Protein AF-A0A4Q1A5U3-F1 (afdb_monomer_lite)

pLDDT: mean 82.46, std 16.52, range [49.62, 97.38]

Radius of gyration: 21.08 Å; chains: 1; bounding box: 67×36×32 Å

Structure (mmCIF, N/CA/C/O backbone):
data_AF-A0A4Q1A5U3-F1
#
_entry.id   AF-A0A4Q1A5U3-F1
#
loop_
_atom_site.group_PDB
_atom_site.id
_atom_site.type_symbol
_atom_site.label_atom_id
_atom_site.label_alt_id
_atom_site.label_comp_id
_atom_site.label_asym_id
_atom_site.label_entity_id
_atom_site.label_seq_id
_atom_site.pdbx_PDB_ins_code
_atom_site.Cartn_x
_atom_site.Cartn_y
_atom_site.Cartn_z
_atom_site.occupancy
_atom_site.B_iso_or_equiv
_atom_site.auth_seq_id
_atom_site.auth_comp_id
_atom_site.auth_asym_id
_atom_site.auth_atom_id
_atom_site.pdbx_PDB_model_num
ATOM 1 N N . MET A 1 1 ? -54.284 -23.947 18.001 1.00 49.62 1 MET A N 1
ATOM 2 C CA . MET A 1 1 ? -53.766 -22.575 18.242 1.00 49.62 1 MET A CA 1
ATOM 3 C C . MET A 1 1 ? -52.224 -22.484 18.317 1.00 49.62 1 MET A C 1
ATOM 5 O O . MET A 1 1 ? -51.718 -21.579 18.953 1.00 49.62 1 MET A O 1
ATOM 9 N N . GLN A 1 2 ? -51.447 -23.336 17.628 1.00 55.38 2 GLN A N 1
ATOM 10 C CA . GLN A 1 2 ? -49.975 -23.415 17.809 1.00 55.38 2 GLN A CA 1
ATOM 11 C C . GLN A 1 2 ? -49.141 -22.889 16.614 1.00 55.38 2 GLN A C 1
ATOM 13 O O . GLN A 1 2 ? -47.930 -22.752 16.713 1.00 55.38 2 GLN A O 1
ATOM 18 N N . LYS A 1 3 ? -49.764 -22.558 15.470 1.00 53.16 3 LYS A N 1
ATOM 19 C CA . LYS A 1 3 ? -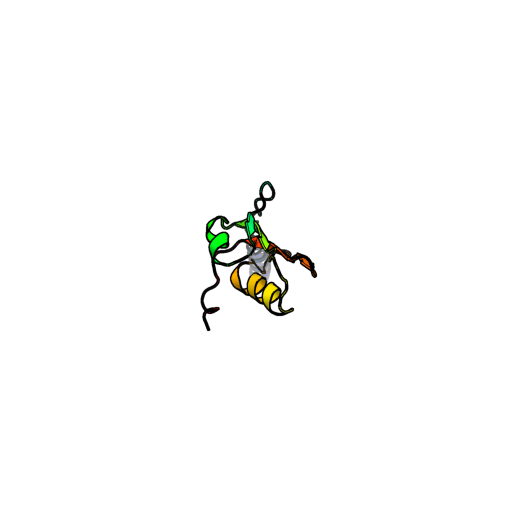49.037 -22.181 14.235 1.00 53.16 3 LYS A CA 1
ATOM 20 C C . LYS A 1 3 ? -48.622 -20.705 14.155 1.00 53.16 3 LYS A C 1
ATOM 22 O O . LYS A 1 3 ? -47.749 -20.366 13.368 1.00 53.16 3 LYS A O 1
ATOM 27 N N . LYS A 1 4 ? -49.229 -19.823 14.960 1.00 52.12 4 LYS A N 1
ATOM 28 C CA . LYS A 1 4 ? -48.939 -18.376 14.923 1.00 52.12 4 LYS A CA 1
ATOM 29 C C . LYS A 1 4 ? -47.682 -17.986 15.712 1.00 52.12 4 LYS A C 1
ATOM 31 O O . LYS A 1 4 ? -47.126 -16.932 15.445 1.00 52.12 4 LYS A O 1
ATOM 36 N N . LEU A 1 5 ? -47.221 -18.846 16.626 1.00 51.75 5 LEU A N 1
ATOM 37 C CA . LEU A 1 5 ? -46.083 -18.562 17.508 1.00 51.75 5 LEU A CA 1
ATOM 38 C C . LEU A 1 5 ? -44.719 -18.759 16.817 1.00 51.75 5 LEU A C 1
ATOM 40 O O . LEU A 1 5 ? -43.747 -18.104 17.170 1.00 51.75 5 LEU A O 1
ATOM 44 N N . PHE A 1 6 ? -44.653 -19.607 15.784 1.00 52.47 6 PHE A N 1
ATOM 45 C CA . PHE A 1 6 ? -43.416 -19.849 15.028 1.00 52.47 6 PHE A CA 1
ATOM 46 C C . PHE A 1 6 ? -43.124 -18.778 13.966 1.00 52.47 6 PHE A C 1
ATOM 48 O O . PHE A 1 6 ? -41.969 -18.564 13.615 1.00 52.47 6 PHE A O 1
ATOM 55 N N . LEU A 1 7 ? -44.150 -18.068 13.486 1.00 51.69 7 LEU A N 1
ATOM 56 C CA . LEU A 1 7 ? -43.997 -17.001 12.488 1.00 51.69 7 LEU A CA 1
ATOM 57 C C . LEU A 1 7 ? -43.446 -15.697 13.084 1.00 51.69 7 LEU A C 1
ATOM 59 O O . LEU A 1 7 ? -42.793 -14.940 12.374 1.00 51.69 7 LEU A O 1
ATOM 63 N N . SER A 1 8 ? -43.653 -15.444 14.379 1.00 52.66 8 SER A N 1
ATOM 64 C CA . SER A 1 8 ? -43.140 -14.240 15.047 1.00 52.66 8 SER A CA 1
ATOM 65 C C . SER A 1 8 ? -41.677 -14.349 15.486 1.00 52.66 8 SER A C 1
ATOM 67 O O . SER A 1 8 ? -41.032 -13.325 15.680 1.00 52.66 8 SER A O 1
ATOM 69 N N . LEU A 1 9 ? -41.134 -15.565 15.636 1.00 53.12 9 LEU A N 1
ATOM 70 C CA . LEU A 1 9 ? -39.772 -15.766 16.149 1.00 53.12 9 LEU A CA 1
ATOM 71 C C . LEU A 1 9 ? -38.692 -15.669 15.055 1.00 53.12 9 LEU A C 1
ATOM 73 O O . LEU A 1 9 ? -37.563 -15.286 15.344 1.00 53.12 9 LEU A O 1
ATOM 77 N N . GLY A 1 10 ? -39.041 -15.947 13.794 1.00 54.56 10 GLY A N 1
ATOM 78 C CA . GLY A 1 10 ? -38.105 -15.847 12.666 1.00 54.56 10 GLY A CA 1
ATOM 79 C C . GLY A 1 10 ? -37.738 -14.409 12.276 1.00 54.56 10 GLY A C 1
ATOM 80 O O . GLY A 1 10 ? -36.638 -14.173 11.787 1.00 54.56 10 GLY A O 1
ATOM 81 N N . LEU A 1 11 ? -38.622 -13.437 12.531 1.00 53.91 11 LEU A N 1
ATOM 82 C CA . LEU A 1 11 ? -38.428 -12.040 12.119 1.00 53.91 11 LEU A CA 1
ATOM 83 C C . LEU A 1 11 ? -37.459 -11.262 13.033 1.00 53.91 11 LEU A C 1
ATOM 85 O O . LEU A 1 11 ? -36.883 -10.263 12.612 1.00 53.91 11 LEU A O 1
ATOM 89 N N . LEU A 1 12 ? -37.253 -11.712 14.277 1.00 54.91 12 LEU A N 1
ATOM 90 C CA . LEU A 1 12 ? -36.340 -11.046 15.215 1.00 54.91 12 LEU A CA 1
ATOM 91 C C . LEU A 1 12 ? -34.858 -11.361 14.944 1.00 54.91 12 LEU A C 1
ATOM 93 O O . LEU A 1 12 ? -33.991 -10.582 15.328 1.00 54.91 12 LEU A O 1
ATOM 97 N N . PHE A 1 13 ? -34.552 -12.478 14.275 1.00 55.84 13 PHE A N 1
ATOM 98 C CA . PHE A 1 13 ? -33.168 -12.928 14.072 1.00 55.84 13 PHE A CA 1
ATOM 99 C C . PHE A 1 13 ? -32.434 -12.195 12.938 1.00 55.84 13 PHE A C 1
ATOM 101 O O . PHE A 1 13 ? -31.207 -12.195 12.897 1.00 55.84 13 PHE A O 1
ATOM 108 N N . THR A 1 14 ? -33.154 -11.532 12.031 1.00 59.09 14 THR A N 1
ATOM 109 C CA . THR A 1 14 ? -32.563 -10.873 10.853 1.00 59.09 14 THR A CA 1
ATOM 110 C C . THR A 1 14 ? -31.914 -9.514 11.134 1.00 59.09 14 THR A C 1
ATOM 112 O O . THR A 1 14 ? -31.188 -9.011 10.284 1.00 59.09 14 THR A O 1
ATOM 115 N N . ILE A 1 15 ? -32.126 -8.912 12.310 1.00 58.28 15 ILE A N 1
ATOM 116 C CA . ILE A 1 15 ? -31.660 -7.540 12.605 1.00 58.28 15 ILE A CA 1
ATOM 117 C C . ILE A 1 15 ? -30.200 -7.512 13.112 1.00 58.28 15 ILE A C 1
ATOM 119 O O . ILE A 1 15 ? -29.549 -6.474 13.079 1.00 58.28 15 ILE A O 1
ATOM 123 N N . LEU A 1 16 ? -29.632 -8.654 13.515 1.00 57.53 16 LEU A N 1
ATOM 124 C CA . LEU A 1 16 ? -28.275 -8.726 14.085 1.00 57.53 16 LEU A CA 1
ATOM 125 C C . LEU A 1 16 ? -27.142 -8.865 13.046 1.00 57.53 16 LEU A C 1
ATOM 127 O O . LEU A 1 16 ? -25.978 -8.925 13.429 1.00 57.53 16 LEU A O 1
ATOM 131 N N . ALA A 1 17 ? -27.443 -8.924 11.745 1.00 61.34 17 ALA A N 1
ATOM 132 C CA . ALA A 1 17 ? -26.469 -9.359 10.736 1.00 61.34 17 ALA A CA 1
ATOM 133 C C . ALA A 1 17 ? -25.593 -8.256 10.097 1.00 61.34 17 ALA A C 1
ATOM 135 O O . ALA A 1 17 ? -24.761 -8.581 9.257 1.00 61.34 17 ALA A O 1
ATOM 136 N N . PHE A 1 18 ? -25.725 -6.975 10.464 1.00 63.19 18 PHE A N 1
ATOM 137 C CA . PHE A 1 18 ? -24.944 -5.892 9.835 1.00 63.19 18 PHE A CA 1
ATOM 138 C C . PHE A 1 18 ? -24.350 -4.900 10.844 1.00 63.19 18 PHE A C 1
ATOM 140 O O . PHE A 1 18 ? -24.595 -3.699 10.775 1.00 63.19 18 PHE A O 1
ATOM 147 N N . THR A 1 19 ? -23.507 -5.369 11.762 1.00 60.88 19 THR A N 1
ATOM 148 C CA . THR A 1 19 ? -22.515 -4.485 12.396 1.00 60.88 19 THR A CA 1
ATOM 149 C C . THR A 1 19 ? -21.210 -4.578 11.612 1.00 60.88 19 THR A C 1
ATOM 151 O O . THR A 1 19 ? -20.243 -5.197 12.050 1.00 60.88 19 THR A O 1
ATOM 154 N N . GLY A 1 20 ? -21.195 -4.006 10.406 1.00 59.91 20 GLY A N 1
ATOM 155 C CA . GLY A 1 20 ? -19.941 -3.740 9.709 1.00 59.91 20 GLY A CA 1
ATOM 156 C C . GLY A 1 20 ? -19.214 -2.632 10.461 1.00 59.91 20 GLY A C 1
ATOM 157 O O . GLY A 1 20 ? -19.611 -1.471 10.368 1.00 59.91 20 GLY A O 1
ATOM 158 N N . CYS A 1 21 ? -18.195 -2.979 11.249 1.00 63.69 21 CYS A N 1
ATOM 159 C CA . CYS A 1 21 ? -17.286 -1.985 11.809 1.00 63.69 21 CYS A CA 1
ATOM 160 C C . CYS A 1 21 ? -16.632 -1.241 10.642 1.00 63.69 21 CYS A C 1
ATOM 162 O O . CYS A 1 21 ? -15.837 -1.813 9.900 1.00 63.69 21 CYS A O 1
ATOM 164 N N . ASN A 1 22 ? -17.009 0.022 10.450 1.00 64.12 22 ASN A N 1
ATOM 165 C CA . ASN A 1 22 ? -16.410 0.878 9.439 1.00 64.12 22 ASN A CA 1
ATOM 166 C C . ASN A 1 22 ? -15.046 1.340 9.962 1.00 64.12 22 ASN A C 1
ATOM 168 O O . ASN A 1 22 ? -14.938 2.354 10.658 1.00 64.12 22 ASN A O 1
ATOM 172 N N . GLU A 1 23 ? -14.012 0.542 9.709 1.00 69.38 23 GLU A N 1
ATOM 173 C CA . GLU A 1 23 ? -12.638 0.947 9.971 1.00 69.38 23 GLU A CA 1
ATOM 174 C C . GLU A 1 23 ? -12.262 2.085 9.024 1.00 69.38 23 GLU A C 1
ATOM 176 O O . GLU A 1 23 ? -11.806 1.876 7.902 1.00 69.38 23 GLU A O 1
ATOM 181 N N . ASN A 1 24 ? -12.456 3.322 9.478 1.00 76.38 24 ASN A N 1
ATOM 182 C CA . ASN A 1 24 ? -12.101 4.479 8.672 1.00 76.38 24 ASN A CA 1
ATOM 183 C C . ASN A 1 24 ? -10.593 4.465 8.376 1.00 76.38 24 ASN A C 1
ATOM 185 O O . ASN A 1 24 ? -9.749 4.391 9.273 1.00 76.38 24 ASN A O 1
ATOM 189 N N . THR A 1 25 ? -10.248 4.541 7.092 1.00 78.94 25 THR A N 1
ATOM 190 C CA . THR A 1 25 ? -8.875 4.818 6.664 1.00 78.94 25 THR A CA 1
ATOM 191 C C . THR A 1 25 ? -8.535 6.252 7.046 1.00 78.94 25 THR A C 1
ATOM 193 O O . THR A 1 25 ? -9.308 7.166 6.758 1.00 78.94 25 THR A O 1
ATOM 196 N N . ASN A 1 26 ? -7.386 6.471 7.681 1.00 80.81 26 ASN A N 1
ATOM 197 C CA . ASN A 1 26 ? -6.915 7.825 7.942 1.00 80.81 26 ASN A CA 1
ATOM 198 C C . ASN A 1 26 ? -6.420 8.448 6.626 1.00 80.81 26 ASN A C 1
ATOM 200 O O . ASN A 1 26 ? -5.342 8.115 6.140 1.00 80.81 26 ASN A O 1
ATOM 204 N N . GLN A 1 27 ? -7.236 9.337 6.057 1.00 83.19 27 GLN A N 1
ATOM 205 C CA . GLN A 1 27 ? -7.001 10.007 4.771 1.00 83.19 27 GLN A CA 1
ATOM 206 C C . GLN A 1 27 ? -6.188 11.309 4.903 1.00 83.19 27 GLN A C 1
ATOM 208 O O . GLN A 1 27 ? -5.835 11.922 3.901 1.00 83.19 27 GLN A O 1
ATOM 213 N N . SER A 1 28 ? -5.886 11.762 6.125 1.00 87.81 28 SER A N 1
ATOM 214 C CA . SER A 1 28 ? -5.208 13.047 6.363 1.00 87.81 28 SER A CA 1
ATOM 215 C C . SER A 1 28 ? -3.702 13.002 6.089 1.00 87.81 28 SER A C 1
ATOM 217 O O . SER A 1 28 ? -3.045 14.044 6.087 1.00 87.81 28 SER A O 1
ATOM 219 N N . LYS A 1 29 ? -3.131 11.803 5.930 1.00 89.19 29 LYS A N 1
ATOM 220 C CA . LYS A 1 29 ? -1.702 11.562 5.703 1.00 89.19 29 LYS A CA 1
ATOM 221 C C . LYS A 1 29 ? -1.520 10.399 4.738 1.00 89.19 29 LYS A C 1
ATOM 223 O O . LYS A 1 29 ? -2.308 9.458 4.751 1.00 89.19 29 LYS A O 1
ATOM 228 N N . ILE A 1 30 ? -0.456 10.466 3.943 1.00 95.38 30 ILE A N 1
ATOM 229 C CA . ILE A 1 30 ? -0.027 9.376 3.070 1.00 95.38 30 ILE A CA 1
ATOM 230 C C . ILE A 1 30 ? 1.420 9.006 3.383 1.00 95.38 30 ILE A C 1
ATOM 232 O O . ILE A 1 30 ? 2.293 9.874 3.444 1.00 95.38 30 ILE A O 1
ATOM 236 N N . CYS A 1 31 ? 1.676 7.719 3.596 1.00 96.56 31 CYS A N 1
ATOM 237 C CA . CYS A 1 31 ? 3.025 7.193 3.738 1.00 96.56 31 CYS A CA 1
ATOM 238 C C . CYS A 1 31 ? 3.587 6.816 2.365 1.00 96.56 31 CYS A C 1
ATOM 240 O O . CYS A 1 31 ? 3.100 5.881 1.739 1.00 96.56 31 CYS A O 1
ATOM 242 N N . ILE A 1 32 ? 4.615 7.517 1.892 1.00 96.94 32 ILE A N 1
ATOM 243 C CA . ILE A 1 32 ? 5.252 7.236 0.596 1.00 96.94 32 ILE A CA 1
ATOM 244 C C . ILE A 1 32 ? 6.531 6.443 0.838 1.00 96.94 32 ILE A C 1
ATOM 246 O O . ILE A 1 32 ? 7.366 6.910 1.608 1.00 96.94 32 ILE A O 1
ATOM 250 N N . TYR A 1 33 ? 6.717 5.296 0.190 1.00 96.25 33 TYR A N 1
ATOM 251 C CA . TYR A 1 33 ? 7.907 4.452 0.354 1.00 96.25 33 TYR A CA 1
ATOM 252 C C . TYR A 1 33 ? 8.322 3.802 -0.969 1.00 96.25 33 TYR A C 1
ATOM 254 O O . TYR A 1 33 ? 7.473 3.464 -1.795 1.00 96.25 33 TYR A O 1
ATOM 262 N N . ALA A 1 34 ? 9.628 3.619 -1.168 1.00 94.75 34 ALA A N 1
ATOM 263 C CA . ALA A 1 34 ? 10.175 3.038 -2.397 1.00 94.75 34 ALA A CA 1
ATOM 264 C C . ALA A 1 34 ? 10.622 1.569 -2.254 1.00 94.75 34 ALA A C 1
ATOM 266 O O . ALA A 1 34 ? 10.835 0.897 -3.263 1.00 94.75 34 ALA A O 1
ATOM 267 N N . ASN A 1 35 ? 10.797 1.073 -1.025 1.00 91.88 35 ASN A N 1
ATOM 268 C CA . ASN A 1 35 ? 11.355 -0.249 -0.710 1.00 91.88 35 ASN A CA 1
ATOM 269 C C . ASN A 1 35 ? 10.925 -0.717 0.700 1.00 91.88 35 ASN A C 1
ATOM 271 O O . ASN A 1 35 ? 10.263 0.026 1.429 1.00 91.88 35 ASN A O 1
ATOM 275 N N . GLU A 1 36 ? 11.293 -1.947 1.079 1.00 89.56 36 GLU A N 1
ATOM 276 C CA . GLU A 1 36 ? 10.921 -2.532 2.378 1.00 89.56 36 GLU A CA 1
ATOM 277 C C . GLU A 1 36 ? 11.529 -1.792 3.582 1.00 89.56 36 GLU A C 1
ATOM 279 O O . GLU A 1 36 ? 10.872 -1.673 4.613 1.00 89.56 36 GLU A O 1
ATOM 284 N N . 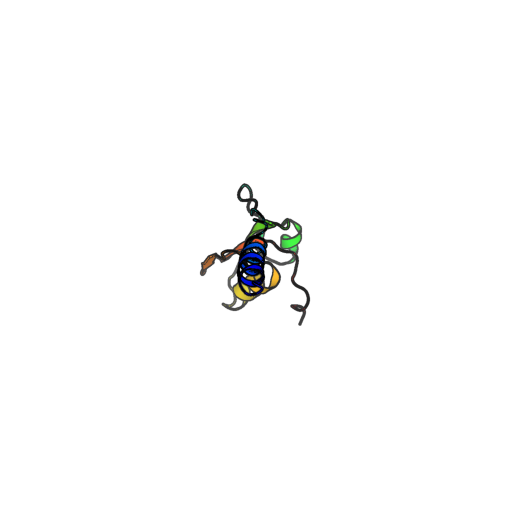GLU A 1 37 ? 12.747 -1.252 3.467 1.00 92.06 37 GLU A N 1
ATOM 285 C CA . GLU A 1 37 ? 13.421 -0.547 4.571 1.00 92.06 37 GLU A CA 1
ATOM 286 C C . GLU A 1 37 ? 12.643 0.711 4.981 1.00 92.06 37 GLU A C 1
ATOM 288 O O . GLU A 1 37 ? 12.439 1.002 6.165 1.00 92.06 37 GLU A O 1
ATOM 293 N N . GLU A 1 38 ? 12.129 1.426 3.982 1.00 95.38 38 GLU A N 1
ATOM 294 C CA . GLU A 1 38 ? 11.321 2.621 4.172 1.00 95.38 38 GLU A CA 1
ATOM 295 C C . GLU A 1 38 ? 9.908 2.338 4.682 1.00 95.38 38 GLU A C 1
ATOM 297 O O . GLU A 1 38 ? 9.268 3.256 5.195 1.00 95.38 38 GLU A O 1
ATOM 302 N N . VAL A 1 39 ? 9.400 1.106 4.565 1.00 94.00 39 VAL A N 1
ATOM 303 C CA . VAL A 1 39 ? 8.020 0.782 4.961 1.00 94.00 39 VAL A CA 1
ATOM 304 C C . VAL A 1 39 ? 7.800 0.933 6.468 1.00 94.00 39 VAL A C 1
ATOM 306 O O . VAL A 1 39 ? 6.688 1.201 6.916 1.00 94.00 39 VAL A O 1
ATOM 309 N N . SER A 1 40 ? 8.876 0.823 7.251 1.00 93.00 40 SER A N 1
ATOM 310 C CA . SER A 1 40 ? 8.880 0.955 8.712 1.00 93.00 40 SER A CA 1
ATOM 311 C C . SER A 1 40 ? 8.352 2.305 9.220 1.00 93.00 40 SER A C 1
ATOM 313 O O . SER A 1 40 ? 7.922 2.405 10.369 1.00 93.00 40 SER A O 1
ATOM 315 N N . LYS A 1 41 ? 8.338 3.345 8.371 1.00 93.69 41 LYS A N 1
ATOM 316 C CA . LYS A 1 41 ? 7.772 4.664 8.701 1.00 93.69 41 LYS A CA 1
ATOM 317 C C . LYS A 1 41 ? 6.244 4.730 8.563 1.00 93.69 41 LYS A C 1
ATOM 319 O O . LYS A 1 41 ? 5.642 5.699 9.029 1.00 93.69 41 LYS A O 1
ATOM 324 N N . CYS A 1 42 ? 5.623 3.740 7.921 1.00 95.25 42 CYS A N 1
ATOM 325 C CA . CYS A 1 42 ? 4.182 3.692 7.691 1.00 95.25 42 CYS A CA 1
ATOM 326 C C . CYS A 1 42 ? 3.426 3.161 8.911 1.00 95.25 42 CYS A C 1
ATOM 328 O O . CYS A 1 42 ? 3.926 2.329 9.668 1.00 95.25 42 CYS A O 1
ATOM 330 N N . LYS A 1 43 ? 2.192 3.636 9.099 1.00 94.81 43 LYS A N 1
ATOM 331 C CA . LYS A 1 43 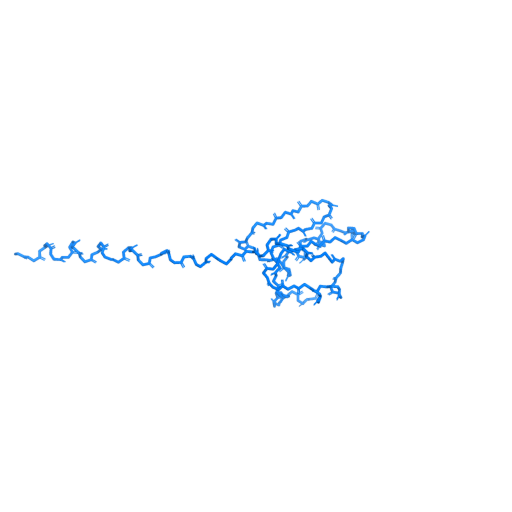? 1.327 3.223 10.210 1.00 94.81 43 LYS A CA 1
ATOM 332 C C . LYS A 1 43 ? 0.098 2.500 9.688 1.00 94.81 43 LYS A C 1
ATOM 334 O O . LYS A 1 43 ? -0.514 2.927 8.710 1.00 94.81 43 LYS A O 1
ATOM 339 N N . VAL A 1 44 ? -0.272 1.411 10.361 1.00 94.81 44 VAL A N 1
ATOM 340 C CA . VAL A 1 44 ? -1.460 0.618 10.018 1.00 94.81 44 VAL A CA 1
ATOM 341 C C . VAL A 1 44 ? -2.698 1.513 9.980 1.00 94.81 44 VAL A C 1
ATOM 343 O O . VAL A 1 44 ? -2.933 2.305 10.891 1.00 94.81 44 VAL A O 1
ATOM 346 N N . GLY A 1 45 ? -3.480 1.379 8.911 1.00 93.56 45 GLY A N 1
ATOM 347 C CA . GLY A 1 45 ? -4.724 2.113 8.699 1.00 93.56 45 GLY A CA 1
ATOM 348 C C . GLY A 1 45 ? -4.587 3.493 8.045 1.00 93.56 45 GLY A C 1
ATOM 349 O O . GLY A 1 45 ? -5.616 4.080 7.698 1.00 93.56 45 GLY A O 1
ATOM 350 N N . GLU A 1 46 ? -3.370 4.011 7.842 1.00 95.19 46 GLU A N 1
ATOM 351 C CA . GLU A 1 46 ? -3.122 5.194 7.000 1.00 95.19 46 GLU A CA 1
ATOM 352 C C . GLU A 1 46 ? -3.138 4.822 5.509 1.00 95.19 46 GLU A C 1
ATOM 354 O O . GLU A 1 46 ? -2.969 3.656 5.137 1.00 95.19 46 GLU A O 1
ATOM 359 N N . LEU A 1 47 ? -3.322 5.815 4.634 1.00 96.44 47 LEU A N 1
ATOM 360 C CA . LEU A 1 47 ? -2.996 5.621 3.225 1.00 96.44 47 LEU A CA 1
ATOM 361 C C . LEU A 1 47 ? -1.490 5.430 3.051 1.00 96.44 47 LEU A C 1
ATOM 363 O O . LEU A 1 47 ? -0.675 6.096 3.690 1.00 96.44 47 LEU A O 1
ATOM 367 N N . SER A 1 48 ? -1.120 4.575 2.110 1.00 96.94 48 SER A N 1
ATOM 368 C CA . SER A 1 48 ? 0.257 4.412 1.673 1.00 96.94 48 SER A CA 1
ATOM 369 C C . SER A 1 48 ? 0.370 4.476 0.160 1.00 96.94 48 SER A C 1
ATOM 371 O O . SER A 1 48 ? -0.592 4.176 -0.542 1.00 96.94 48 SER A O 1
ATOM 373 N N . PHE A 1 49 ? 1.538 4.893 -0.321 1.00 97.25 49 PHE A N 1
ATOM 374 C CA . PHE A 1 49 ? 1.911 4.949 -1.723 1.00 97.25 49 PHE A CA 1
ATOM 375 C C . PHE A 1 49 ? 3.263 4.261 -1.912 1.00 97.25 49 PHE A C 1
ATOM 377 O O . PHE A 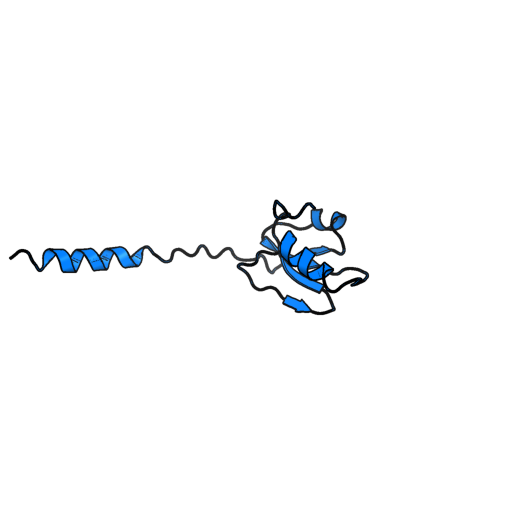1 49 ? 4.305 4.800 -1.532 1.00 97.25 49 PHE A O 1
ATOM 384 N N . PHE A 1 50 ? 3.242 3.072 -2.505 1.00 97.31 50 PHE A N 1
ATOM 385 C CA . PHE A 1 50 ? 4.449 2.419 -2.984 1.00 97.31 50 PHE A CA 1
ATOM 386 C C . PHE A 1 50 ? 4.878 3.065 -4.303 1.00 97.31 50 PHE A C 1
ATOM 388 O O . PHE A 1 50 ? 4.184 2.925 -5.313 1.00 97.31 50 PHE A O 1
ATOM 395 N N . ALA A 1 51 ? 6.012 3.760 -4.276 1.00 95.88 51 ALA A N 1
ATOM 396 C CA . ALA A 1 51 ? 6.558 4.538 -5.383 1.00 95.88 51 ALA A CA 1
ATOM 397 C C . ALA A 1 51 ? 8.035 4.160 -5.601 1.00 95.88 51 ALA A C 1
ATOM 399 O O . ALA A 1 51 ? 8.931 4.868 -5.135 1.00 95.88 51 ALA A O 1
ATOM 400 N N . PRO A 1 52 ? 8.321 3.011 -6.239 1.00 91.88 52 PRO A N 1
ATOM 401 C CA . PRO A 1 52 ? 9.692 2.554 -6.422 1.00 91.88 52 PRO A CA 1
ATOM 402 C C . PRO A 1 52 ? 10.451 3.458 -7.403 1.00 91.88 52 PRO A C 1
ATOM 404 O O . PRO A 1 52 ? 9.900 3.911 -8.404 1.00 91.88 52 PRO A O 1
ATOM 407 N N . ASN A 1 53 ? 11.752 3.655 -7.165 1.00 88.75 53 ASN A N 1
ATOM 408 C CA . ASN A 1 53 ? 12.622 4.453 -8.047 1.00 88.75 53 ASN A CA 1
ATOM 409 C C . ASN A 1 53 ? 12.757 3.860 -9.463 1.00 88.75 53 ASN A C 1
ATOM 411 O O . ASN A 1 53 ? 13.098 4.562 -10.411 1.00 88.75 53 ASN A O 1
ATOM 415 N N . SER A 1 54 ? 12.517 2.556 -9.599 1.00 87.31 54 SER A N 1
ATOM 416 C CA . SER A 1 54 ? 12.443 1.846 -10.870 1.00 87.31 54 SER A CA 1
ATOM 417 C C . SER A 1 54 ? 11.376 0.765 -10.767 1.00 87.31 54 SER A C 1
ATOM 419 O O . SER A 1 54 ? 11.354 0.015 -9.793 1.00 87.31 54 SER A O 1
ATOM 421 N N . TRP A 1 55 ? 10.507 0.672 -11.777 1.00 80.31 55 TRP A N 1
ATOM 422 C CA . TRP A 1 55 ? 9.457 -0.349 -11.828 1.00 80.31 55 TRP A CA 1
ATOM 423 C C . TRP A 1 55 ? 10.053 -1.756 -11.837 1.00 80.31 55 TRP A C 1
ATOM 425 O O . TRP A 1 55 ? 9.586 -2.638 -11.123 1.00 80.31 55 TRP A O 1
ATOM 435 N N . GLY A 1 56 ? 11.123 -1.948 -12.619 1.00 84.00 56 GLY A N 1
ATOM 436 C CA . GLY A 1 56 ? 11.835 -3.214 -12.793 1.00 84.00 56 GLY A CA 1
ATOM 437 C C . GLY A 1 56 ? 10.996 -4.302 -13.474 1.00 84.00 56 GLY A C 1
ATOM 438 O O . GLY A 1 56 ? 11.338 -4.754 -14.562 1.00 84.00 56 GLY A O 1
ATOM 439 N N . SER A 1 57 ? 9.898 -4.722 -12.840 1.00 86.94 57 SER A N 1
ATOM 440 C CA . SER A 1 57 ? 8.965 -5.737 -13.328 1.00 86.94 57 SER A CA 1
ATOM 441 C C . SER A 1 57 ? 7.523 -5.431 -12.912 1.00 86.94 57 SER A C 1
ATOM 443 O O . SER A 1 57 ? 7.283 -4.962 -11.802 1.00 86.94 57 SER A O 1
ATOM 445 N N . GLU A 1 58 ? 6.555 -5.845 -13.733 1.00 88.38 58 GLU A N 1
ATOM 446 C CA . GLU A 1 58 ? 5.115 -5.779 -13.409 1.00 88.38 58 GLU A CA 1
ATOM 447 C C . GLU A 1 58 ? 4.715 -6.605 -12.174 1.00 88.38 58 GLU A C 1
ATOM 449 O O . GLU A 1 58 ? 3.615 -6.476 -11.640 1.00 88.38 58 GLU A O 1
ATOM 454 N N . ARG A 1 59 ? 5.609 -7.479 -11.697 1.00 90.62 59 ARG A N 1
ATOM 455 C CA . ARG A 1 59 ? 5.396 -8.272 -10.485 1.00 90.62 59 ARG A CA 1
ATOM 456 C C . ARG A 1 59 ? 5.576 -7.436 -9.217 1.00 90.62 59 ARG A C 1
ATOM 458 O O . ARG A 1 59 ? 4.889 -7.686 -8.232 1.00 90.62 59 ARG A O 1
ATOM 465 N N . LEU A 1 60 ? 6.492 -6.471 -9.223 1.00 91.31 60 LEU A N 1
ATOM 466 C CA . LEU A 1 60 ? 6.862 -5.697 -8.035 1.00 91.31 60 LEU A CA 1
ATOM 467 C C . LEU A 1 60 ? 5.670 -4.961 -7.375 1.00 91.31 60 LEU A C 1
ATOM 469 O O . LEU A 1 60 ? 5.499 -5.090 -6.163 1.00 91.31 60 LEU A O 1
ATOM 473 N N . PRO A 1 61 ? 4.792 -4.268 -8.120 1.00 91.94 61 PRO A N 1
ATOM 474 C CA . PRO A 1 61 ? 3.609 -3.612 -7.560 1.00 91.94 61 PRO A CA 1
ATOM 475 C C . PRO A 1 61 ? 2.627 -4.614 -6.955 1.00 91.94 61 PRO A C 1
ATOM 477 O O . PRO A 1 61 ? 2.068 -4.374 -5.889 1.00 91.94 61 PRO A O 1
ATOM 480 N N . LEU A 1 62 ? 2.450 -5.772 -7.599 1.00 93.12 62 LEU A N 1
ATOM 481 C CA . LEU A 1 62 ? 1.595 -6.839 -7.081 1.00 93.12 62 LEU A CA 1
ATOM 482 C C . LEU A 1 62 ? 2.152 -7.448 -5.791 1.00 93.12 62 LEU A C 1
ATOM 484 O O . LEU A 1 62 ? 1.371 -7.822 -4.920 1.00 93.12 62 LEU A O 1
ATOM 488 N N . ILE A 1 63 ? 3.479 -7.514 -5.637 1.00 92.56 63 ILE A N 1
ATOM 489 C CA . ILE A 1 63 ? 4.108 -7.890 -4.365 1.00 92.56 63 ILE A CA 1
ATOM 490 C C . ILE A 1 63 ? 3.783 -6.840 -3.302 1.00 92.56 63 ILE A C 1
ATOM 492 O O . ILE A 1 63 ? 3.298 -7.208 -2.240 1.00 92.56 63 ILE A O 1
ATOM 496 N N . ALA A 1 64 ? 3.961 -5.546 -3.589 1.00 93.81 64 ALA A N 1
ATOM 497 C CA . ALA A 1 64 ? 3.612 -4.489 -2.638 1.00 93.81 64 ALA A CA 1
ATOM 498 C C . ALA A 1 64 ? 2.134 -4.563 -2.209 1.00 93.81 64 ALA A C 1
ATOM 500 O O . ALA A 1 64 ? 1.837 -4.491 -1.016 1.00 93.81 64 ALA A O 1
ATOM 501 N N . VAL A 1 65 ? 1.220 -4.809 -3.160 1.00 96.00 65 VAL A N 1
ATOM 502 C CA . VAL A 1 65 ? -0.200 -5.063 -2.875 1.00 96.00 65 VAL A CA 1
ATOM 503 C C . VAL A 1 65 ? -0.383 -6.262 -1.949 1.00 96.00 65 VAL A C 1
ATOM 505 O O . VAL A 1 65 ? -1.055 -6.156 -0.926 1.00 96.00 65 VAL A O 1
ATOM 508 N N . ALA A 1 66 ? 0.201 -7.407 -2.297 1.00 95.00 66 ALA A N 1
ATOM 509 C CA . ALA A 1 66 ? 0.018 -8.638 -1.540 1.00 95.00 66 ALA A CA 1
ATOM 510 C C . ALA A 1 66 ? 0.574 -8.539 -0.111 1.00 95.00 66 ALA A C 1
ATOM 512 O O . ALA A 1 66 ? 0.012 -9.155 0.800 1.00 95.00 66 ALA A O 1
ATOM 513 N N . THR A 1 67 ? 1.652 -7.773 0.069 1.00 95.38 67 THR A N 1
ATOM 514 C CA . THR A 1 67 ? 2.392 -7.658 1.326 1.00 95.38 67 THR A CA 1
ATOM 515 C C . THR A 1 67 ? 1.830 -6.593 2.262 1.00 95.38 67 THR A C 1
ATOM 517 O O . THR A 1 67 ? 1.762 -6.848 3.464 1.00 95.38 67 THR A O 1
ATOM 520 N N . TYR A 1 68 ? 1.436 -5.425 1.740 1.00 96.38 68 TYR A N 1
ATOM 521 C CA . TYR A 1 68 ? 1.193 -4.223 2.554 1.00 96.38 68 TYR A CA 1
ATOM 522 C C . TYR A 1 68 ? -0.186 -3.581 2.378 1.00 96.38 68 TYR A C 1
ATOM 524 O O . TYR A 1 68 ? -0.487 -2.617 3.085 1.00 96.38 68 TYR A O 1
ATOM 532 N N . CYS A 1 69 ? -1.036 -4.080 1.476 1.00 96.50 69 CYS A N 1
ATOM 533 C CA . CYS A 1 69 ? -2.361 -3.505 1.254 1.00 96.50 69 CYS A CA 1
ATOM 534 C C . CYS A 1 69 ? -3.478 -4.311 1.918 1.00 96.50 69 CYS A C 1
ATOM 536 O O . CYS A 1 69 ? -3.569 -5.533 1.781 1.00 96.50 69 CYS A O 1
ATOM 538 N N . ASP A 1 70 ? -4.397 -3.600 2.569 1.00 95.50 70 ASP A N 1
ATOM 539 C CA . ASP A 1 70 ? -5.688 -4.157 2.954 1.00 95.50 70 ASP A CA 1
ATOM 540 C C . ASP A 1 70 ? -6.573 -4.350 1.715 1.00 95.50 70 ASP A C 1
ATOM 542 O O . ASP A 1 70 ? -7.142 -3.403 1.173 1.00 95.50 70 ASP A O 1
ATOM 546 N N . THR A 1 71 ? -6.708 -5.598 1.272 1.00 94.69 71 THR A N 1
ATOM 547 C CA . THR A 1 71 ? -7.496 -5.966 0.088 1.00 94.69 71 THR A CA 1
ATOM 548 C C . THR A 1 71 ? -9.010 -5.888 0.300 1.00 94.69 71 THR A C 1
ATOM 550 O O . THR A 1 71 ? -9.755 -6.093 -0.654 1.00 94.69 71 THR A O 1
ATOM 553 N N . ASN A 1 72 ? -9.483 -5.603 1.519 1.00 93.44 72 ASN A N 1
ATOM 554 C CA . ASN A 1 72 ? -10.896 -5.293 1.767 1.00 93.44 72 ASN A CA 1
ATOM 555 C C . ASN A 1 72 ? -11.238 -3.833 1.428 1.00 93.44 72 ASN A C 1
ATOM 557 O O . ASN A 1 72 ? -12.406 -3.450 1.451 1.00 93.44 72 ASN A O 1
ATOM 561 N N . HIS A 1 73 ? -10.226 -3.024 1.110 1.00 93.62 73 HIS A N 1
ATOM 562 C CA . HIS A 1 73 ? -10.358 -1.628 0.726 1.00 93.62 73 HIS A CA 1
ATOM 563 C C . HIS A 1 73 ? -9.905 -1.412 -0.721 1.00 93.62 73 HIS A C 1
ATOM 565 O O . HIS A 1 73 ? -9.264 -2.263 -1.340 1.00 93.62 73 HIS A O 1
ATOM 571 N N . GLN A 1 74 ? -10.258 -0.253 -1.281 1.00 94.38 74 GLN A N 1
ATOM 572 C CA . GLN A 1 74 ? -9.870 0.103 -2.641 1.00 94.38 74 GLN A CA 1
ATOM 573 C C . GLN A 1 74 ? -8.344 0.145 -2.785 1.00 94.38 74 GLN A C 1
ATOM 575 O O . GLN A 1 74 ? -7.637 0.728 -1.962 1.00 94.38 74 GLN A O 1
ATOM 580 N N . ILE A 1 75 ? -7.865 -0.423 -3.890 1.00 97.06 75 ILE A N 1
ATOM 581 C CA . ILE A 1 75 ? -6.473 -0.352 -4.322 1.00 97.06 75 IL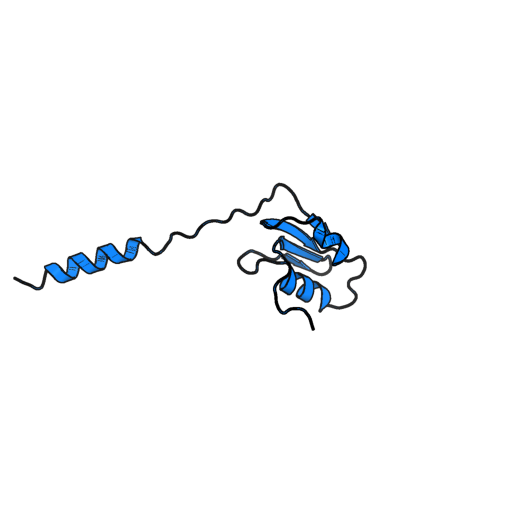E A CA 1
ATOM 582 C C . ILE A 1 75 ? -6.439 0.407 -5.645 1.00 97.06 75 ILE A C 1
ATOM 584 O O . ILE A 1 75 ? -7.183 0.085 -6.573 1.00 97.06 75 ILE A O 1
ATOM 588 N N . ILE A 1 76 ? -5.577 1.417 -5.729 1.00 96.38 76 ILE A N 1
ATOM 589 C CA . ILE A 1 76 ? -5.315 2.173 -6.953 1.00 96.38 76 ILE A CA 1
ATOM 590 C C . ILE A 1 76 ? -3.908 1.805 -7.411 1.00 96.38 76 ILE A C 1
ATOM 592 O O . ILE A 1 76 ? -2.954 1.956 -6.654 1.00 96.38 76 ILE A O 1
ATOM 596 N N . MET A 1 77 ? -3.773 1.315 -8.640 1.00 94.88 77 MET A N 1
ATOM 597 C CA . MET A 1 77 ? -2.491 0.876 -9.183 1.00 94.88 77 MET A CA 1
ATOM 598 C C . MET A 1 77 ? -2.384 1.231 -10.662 1.00 94.88 77 MET A C 1
ATOM 600 O O . MET A 1 77 ? -3.323 1.024 -11.430 1.00 94.88 77 MET A O 1
ATOM 604 N N . ASN A 1 78 ? -1.227 1.751 -11.053 1.00 91.69 78 ASN A N 1
ATOM 605 C CA . ASN A 1 78 ? -0.824 1.981 -12.438 1.00 91.69 78 ASN A CA 1
ATOM 606 C C . ASN A 1 78 ? 0.712 1.974 -12.521 1.00 91.69 78 ASN A C 1
ATOM 608 O O . ASN A 1 78 ? 1.375 1.716 -11.523 1.00 91.69 78 ASN A O 1
ATOM 612 N N . ASN A 1 79 ? 1.283 2.338 -13.672 1.00 88.75 79 ASN A N 1
ATOM 613 C CA . ASN A 1 79 ? 2.739 2.364 -13.889 1.00 88.75 79 ASN A CA 1
ATOM 614 C C . ASN A 1 79 ? 3.498 3.424 -13.061 1.00 88.75 79 ASN A C 1
ATOM 616 O O . ASN A 1 79 ? 4.692 3.624 -13.269 1.00 88.75 79 ASN A O 1
ATOM 620 N N . SER A 1 80 ? 2.825 4.145 -12.161 1.00 87.56 80 SER A N 1
ATOM 621 C CA . SER A 1 80 ? 3.437 5.089 -11.223 1.00 87.56 80 SER A CA 1
ATOM 622 C C . SER A 1 80 ? 3.511 4.550 -9.791 1.00 87.56 80 SER A C 1
ATOM 624 O O . SER A 1 80 ? 4.186 5.163 -8.969 1.00 87.56 80 SER A O 1
ATOM 626 N N . GLY A 1 81 ? 2.845 3.431 -9.476 1.00 94.06 81 GLY A N 1
ATOM 627 C CA . GLY A 1 81 ? 2.871 2.821 -8.144 1.00 94.06 81 GLY A CA 1
ATOM 628 C C . GLY A 1 81 ? 1.533 2.282 -7.659 1.00 94.06 81 GLY A C 1
ATOM 629 O O . GLY A 1 81 ? 0.606 2.057 -8.439 1.00 94.06 81 GLY A O 1
ATOM 630 N N . VAL A 1 82 ? 1.464 2.046 -6.348 1.00 97.38 82 VAL A N 1
ATOM 631 C CA . VAL A 1 82 ? 0.306 1.450 -5.662 1.00 97.38 82 VAL A CA 1
ATOM 632 C C . VAL A 1 82 ? -0.116 2.342 -4.510 1.00 97.38 82 VAL A C 1
ATOM 634 O O . VAL A 1 82 ? 0.687 2.598 -3.619 1.00 97.38 82 VAL A O 1
ATOM 637 N N . ILE A 1 83 ? -1.379 2.759 -4.489 1.00 97.31 83 ILE A N 1
ATOM 638 C CA . ILE A 1 83 ? -1.998 3.448 -3.357 1.00 97.31 83 ILE A CA 1
ATOM 639 C C . ILE A 1 83 ? -3.034 2.531 -2.712 1.00 97.31 83 ILE A C 1
ATOM 641 O O . ILE A 1 83 ? -3.922 2.009 -3.391 1.00 97.31 83 ILE A O 1
ATOM 645 N N . CYS A 1 84 ? -2.932 2.344 -1.398 1.00 97.00 84 CYS A N 1
ATOM 646 C CA . CYS A 1 84 ? -3.855 1.513 -0.626 1.00 97.00 84 CYS A CA 1
ATOM 647 C C . CYS A 1 84 ? -3.829 1.857 0.867 1.00 97.00 84 CYS A C 1
ATOM 649 O O . CYS A 1 84 ? -2.919 2.538 1.350 1.00 97.00 84 CYS A O 1
ATOM 651 N N . ARG A 1 85 ? -4.811 1.346 1.617 1.00 96.38 85 ARG A N 1
ATOM 652 C CA . ARG A 1 85 ? -4.768 1.349 3.083 1.00 96.38 85 ARG A CA 1
ATOM 653 C C . ARG A 1 85 ? -3.669 0.398 3.560 1.00 96.38 85 ARG A C 1
ATOM 655 O O . ARG A 1 85 ? -3.688 -0.784 3.216 1.00 96.38 85 ARG A O 1
ATOM 662 N N . PHE A 1 86 ? -2.735 0.921 4.347 1.00 96.25 86 PHE A N 1
ATOM 663 C CA . PHE A 1 86 ? -1.576 0.179 4.825 1.00 96.25 86 PHE A CA 1
ATOM 664 C C . PHE A 1 86 ? -1.936 -0.832 5.916 1.00 96.25 86 PHE A C 1
ATOM 666 O O . PHE A 1 86 ? -2.651 -0.507 6.871 1.00 96.25 86 PHE A O 1
ATOM 673 N N . ILE A 1 87 ? -1.357 -2.024 5.810 1.00 95.12 87 ILE A N 1
ATOM 674 C CA . ILE A 1 87 ? -1.302 -3.045 6.859 1.00 95.12 87 ILE A CA 1
ATOM 675 C C . ILE A 1 87 ? 0.153 -3.432 7.128 1.00 95.12 87 ILE A C 1
ATOM 677 O O . ILE A 1 87 ? 1.041 -3.183 6.316 1.00 95.12 87 ILE A O 1
ATOM 681 N N . ASN A 1 88 ? 0.397 -4.085 8.264 1.00 93.62 88 ASN A N 1
ATOM 682 C CA . ASN A 1 88 ? 1.690 -4.719 8.505 1.00 93.62 88 ASN A CA 1
ATOM 683 C C . ASN A 1 88 ? 1.959 -5.814 7.466 1.00 93.62 88 ASN A C 1
ATOM 685 O O . ASN A 1 88 ? 1.021 -6.368 6.888 1.00 93.62 88 ASN A O 1
ATOM 689 N N . LYS A 1 89 ? 3.244 -6.147 7.287 1.00 92.44 89 LYS A N 1
ATOM 690 C CA . LYS A 1 89 ? 3.695 -7.234 6.411 1.00 92.44 89 LYS A CA 1
ATOM 691 C C . LYS A 1 89 ? 2.837 -8.482 6.642 1.00 92.44 89 LYS A C 1
ATOM 693 O O . LYS A 1 89 ? 2.815 -9.020 7.749 1.00 92.44 89 LYS A O 1
ATOM 698 N N . ARG A 1 90 ? 2.120 -8.921 5.604 1.00 89.56 90 ARG A N 1
ATOM 699 C CA . ARG A 1 90 ? 1.307 -10.140 5.652 1.00 89.56 90 ARG A CA 1
ATOM 700 C C . ARG A 1 90 ? 2.209 -11.356 5.884 1.00 89.56 90 ARG A C 1
ATOM 702 O O . ARG A 1 90 ? 3.203 -11.543 5.183 1.00 89.56 90 ARG A O 1
ATOM 709 N N . GLU A 1 91 ? 1.845 -12.191 6.853 1.00 78.12 91 GLU A N 1
ATOM 710 C CA . GLU A 1 91 ? 2.560 -13.437 7.139 1.00 78.12 91 GLU A CA 1
ATOM 711 C C . GLU A 1 91 ? 2.514 -14.388 5.927 1.00 78.12 91 GLU A C 1
ATOM 713 O O . GLU A 1 91 ? 1.481 -14.524 5.268 1.00 78.12 91 GLU A O 1
ATOM 718 N N . GLY A 1 92 ? 3.637 -15.048 5.620 1.00 70.19 92 GLY A N 1
ATOM 719 C CA . GLY A 1 92 ? 3.715 -16.067 4.562 1.00 70.19 92 GLY A CA 1
ATOM 720 C C . GLY A 1 92 ? 4.093 -15.571 3.159 1.00 70.19 92 GLY A C 1
ATOM 721 O O . GLY A 1 92 ? 4.053 -16.363 2.217 1.00 70.19 92 GLY A O 1
ATOM 722 N N . ILE A 1 93 ? 4.487 -14.300 3.005 1.00 68.56 93 ILE A N 1
ATOM 723 C CA . ILE A 1 93 ? 5.085 -13.760 1.761 1.00 68.56 93 ILE A CA 1
ATOM 724 C C . ILE A 1 93 ? 6.627 -13.844 1.773 1.00 68.56 93 ILE A C 1
ATOM 726 O O . ILE A 1 93 ? 7.300 -13.381 0.860 1.00 68.56 93 ILE A O 1
ATOM 730 N N . ASP A 1 94 ? 7.204 -14.519 2.765 1.00 57.19 94 ASP A N 1
ATOM 731 C CA . ASP A 1 94 ? 8.625 -14.863 2.773 1.00 57.19 94 ASP A CA 1
ATOM 732 C C . ASP A 1 94 ? 8.838 -16.162 1.976 1.00 57.19 94 ASP A C 1
ATOM 734 O O . ASP A 1 94 ? 8.517 -17.258 2.445 1.00 57.19 94 ASP A O 1
ATOM 738 N N . LYS A 1 95 ? 9.340 -16.039 0.744 1.00 50.34 95 LYS A N 1
ATOM 739 C CA . LYS A 1 95 ? 9.930 -17.142 -0.026 1.00 50.34 95 LYS A CA 1
ATOM 740 C C . LYS A 1 95 ? 11.199 -16.684 -0.718 1.00 50.34 95 LYS A C 1
ATOM 742 O O . LYS A 1 95 ? 11.115 -15.676 -1.453 1.00 50.34 95 LYS A O 1
#

Foldseek 3Di:
DPPVVVVVVVVVVVPPPDPPPPLAQPAVDEQEDADDVSCVPDDARYKYWHFHPDPPDPVVQVLCCVFFADPVDDWDDDPRTIIHGGDHGDPPSPD

Sequence (95 aa):
MQKKLFLS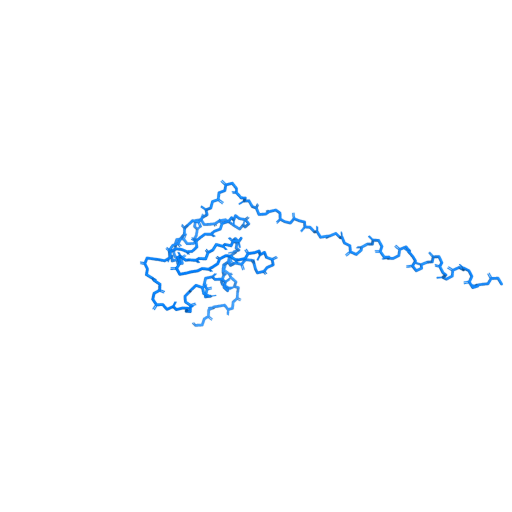LGLLFTILAFTGCNENTNQSKICIYANEEEVSKCKVGELSFFAPNSWGSERLPLIAVATYCDTNHQIIMNNSGVICRFINKREGIDK

Secondary structure (DSSP, 8-state):
--SSHHHHHSSSGGGGS--------EEEEEEEESSHHHHTT--TTEEEEE--S----THHHHHHHHHHB-TTS--EEETTEEEEEB----TT---